Protein AF-A0A8I0FEF9-F1 (afdb_monomer_lite)

Structure (mmCIF, N/CA/C/O backbone):
data_AF-A0A8I0FEF9-F1
#
_entry.id   AF-A0A8I0FEF9-F1
#
loop_
_atom_site.group_PDB
_atom_site.id
_atom_site.type_symbol
_atom_site.label_atom_id
_atom_site.label_alt_id
_atom_site.label_comp_id
_atom_site.label_asym_id
_atom_site.label_entity_id
_atom_site.label_seq_id
_atom_site.pdbx_PDB_ins_code
_atom_site.Cartn_x
_atom_site.Cartn_y
_atom_site.Cartn_z
_atom_site.occupancy
_atom_site.B_iso_or_equiv
_atom_site.auth_seq_id
_atom_site.auth_comp_id
_atom_site.auth_asym_id
_atom_site.auth_atom_id
_atom_site.pdbx_PDB_model_num
ATOM 1 N N . MET A 1 1 ? 5.035 3.517 -20.867 1.00 36.66 1 MET A N 1
ATOM 2 C CA . MET A 1 1 ? 3.884 4.417 -20.651 1.00 36.66 1 MET A CA 1
ATOM 3 C C . MET A 1 1 ? 3.628 4.427 -19.156 1.00 36.66 1 MET A C 1
ATOM 5 O O . MET A 1 1 ? 3.466 3.338 -18.623 1.00 36.66 1 MET A O 1
ATOM 9 N N . PRO A 1 2 ? 3.681 5.579 -18.470 1.00 42.22 2 PRO A N 1
ATOM 10 C CA . PRO A 1 2 ? 3.232 5.657 -17.084 1.00 42.22 2 PRO A CA 1
ATOM 11 C C . PRO A 1 2 ? 1.705 5.519 -17.103 1.00 42.22 2 PRO A C 1
ATOM 13 O O . PRO A 1 2 ? 1.047 6.205 -17.884 1.00 42.22 2 PRO A O 1
ATOM 16 N N . GLY A 1 3 ? 1.152 4.576 -16.348 1.00 55.12 3 GLY A N 1
ATOM 17 C CA . GLY A 1 3 ? -0.295 4.333 -16.343 1.00 55.12 3 GLY A CA 1
ATOM 18 C C . GLY A 1 3 ? -0.719 2.875 -16.197 1.00 55.12 3 GLY A C 1
ATOM 19 O O . GLY A 1 3 ? -1.911 2.605 -16.256 1.00 55.12 3 GLY A O 1
ATOM 20 N N . ASP A 1 4 ? 0.220 1.945 -16.011 1.00 69.25 4 ASP A N 1
ATOM 21 C CA . ASP A 1 4 ? -0.102 0.583 -15.590 1.00 69.25 4 ASP A CA 1
ATOM 22 C C . ASP A 1 4 ? 0.398 0.367 -14.159 1.00 69.25 4 ASP A C 1
ATOM 24 O O . ASP A 1 4 ? 1.572 0.593 -13.854 1.00 69.25 4 ASP A O 1
ATOM 28 N N . LEU A 1 5 ? -0.517 -0.063 -13.292 1.00 72.00 5 LEU A N 1
ATOM 29 C CA . LEU A 1 5 ? -0.261 -0.416 -11.903 1.00 72.00 5 LEU A CA 1
ATOM 30 C C . LEU A 1 5 ? 0.818 -1.502 -11.817 1.00 72.00 5 LEU A C 1
ATOM 32 O O . LEU A 1 5 ? 1.655 -1.450 -10.924 1.00 72.00 5 LEU A O 1
ATOM 36 N N . PHE A 1 6 ? 0.879 -2.426 -12.782 1.00 72.19 6 PHE A N 1
ATOM 37 C CA . PHE A 1 6 ? 1.942 -3.432 -12.829 1.00 72.19 6 PHE A CA 1
ATOM 38 C C . PHE A 1 6 ? 3.303 -2.846 -13.185 1.00 72.19 6 PHE A C 1
ATOM 40 O O . PHE A 1 6 ? 4.292 -3.200 -12.552 1.00 72.19 6 PHE A O 1
ATOM 47 N N . ALA A 1 7 ? 3.366 -1.916 -14.141 1.00 74.94 7 ALA A N 1
ATOM 48 C CA . ALA A 1 7 ? 4.625 -1.282 -14.533 1.00 74.94 7 ALA A CA 1
ATOM 49 C C . ALA A 1 7 ? 5.257 -0.480 -13.381 1.00 74.94 7 ALA A C 1
ATOM 51 O O . ALA A 1 7 ? 6.482 -0.374 -13.295 1.00 74.94 7 ALA A O 1
ATOM 52 N N . PHE A 1 8 ? 4.429 0.058 -12.480 1.00 77.69 8 PHE A N 1
ATOM 53 C CA . PHE A 1 8 ? 4.904 0.702 -11.259 1.00 77.69 8 PHE A CA 1
ATOM 54 C C . PHE A 1 8 ? 5.700 -0.269 -10.379 1.00 77.69 8 PHE A C 1
ATOM 56 O O . PHE A 1 8 ? 6.805 0.060 -9.961 1.00 77.69 8 PHE A O 1
ATOM 63 N N . PHE A 1 9 ? 5.188 -1.482 -10.154 1.00 75.56 9 PHE A N 1
ATOM 64 C CA . PHE A 1 9 ? 5.875 -2.481 -9.331 1.00 75.56 9 PHE A CA 1
ATOM 65 C C . PHE A 1 9 ? 6.981 -3.245 -10.077 1.00 75.56 9 PHE A C 1
ATOM 67 O O . PHE A 1 9 ? 7.948 -3.661 -9.447 1.00 75.56 9 PHE A O 1
ATOM 74 N N . ASP A 1 10 ? 6.893 -3.391 -11.403 1.00 72.31 10 ASP A N 1
ATOM 75 C CA . ASP A 1 10 ? 7.920 -4.043 -12.240 1.00 72.31 10 ASP A CA 1
ATOM 76 C C . ASP A 1 10 ? 9.235 -3.244 -12.281 1.00 72.31 10 ASP A C 1
ATOM 78 O O . ASP A 1 10 ? 10.321 -3.790 -12.462 1.00 72.31 10 ASP A O 1
ATOM 82 N N . THR A 1 11 ? 9.154 -1.932 -12.053 1.00 69.69 11 THR A N 1
ATOM 83 C CA . THR A 1 11 ? 10.315 -1.030 -12.008 1.00 69.69 11 THR A CA 1
ATOM 84 C C . THR A 1 11 ? 10.837 -0.788 -10.589 1.00 69.69 11 THR A C 1
ATOM 86 O O . THR A 1 11 ? 11.475 0.236 -10.338 1.00 69.69 11 THR A O 1
ATOM 89 N N . ALA A 1 12 ? 10.586 -1.728 -9.665 1.00 68.75 12 ALA A N 1
ATOM 90 C CA . ALA A 1 12 ? 10.972 -1.617 -8.261 1.00 68.75 12 ALA A CA 1
ATOM 91 C C . ALA A 1 12 ? 12.428 -1.134 -8.084 1.00 68.75 12 ALA A C 1
ATOM 93 O O . ALA A 1 12 ? 13.352 -1.734 -8.646 1.00 68.75 12 ALA A O 1
ATOM 94 N N . PRO A 1 13 ? 12.667 -0.065 -7.297 1.00 75.44 13 PRO A N 1
ATOM 95 C CA . PRO A 1 13 ? 14.019 0.367 -6.967 1.00 75.44 13 PRO A CA 1
ATOM 96 C C . PRO A 1 13 ? 14.781 -0.752 -6.255 1.00 75.44 13 PRO A C 1
ATOM 98 O O . PRO A 1 13 ? 14.186 -1.563 -5.551 1.00 75.44 13 PRO A O 1
ATOM 101 N N . ALA A 1 14 ? 16.114 -0.744 -6.330 1.00 75.00 14 ALA A N 1
ATOM 102 C CA . ALA A 1 14 ? 16.942 -1.710 -5.596 1.00 75.00 14 ALA A CA 1
ATOM 103 C C . ALA A 1 14 ? 16.707 -1.679 -4.068 1.00 75.00 14 ALA A C 1
ATOM 105 O O . ALA A 1 14 ? 16.932 -2.679 -3.396 1.00 75.00 14 ALA A O 1
ATOM 106 N N . GLY A 1 15 ? 16.249 -0.541 -3.530 1.00 77.44 15 GLY A N 1
ATOM 107 C CA . GLY A 1 15 ? 15.848 -0.386 -2.127 1.00 77.44 15 GLY A CA 1
ATOM 108 C C . GLY A 1 15 ? 14.393 -0.769 -1.824 1.00 77.44 15 GLY A C 1
ATOM 109 O O . GLY A 1 15 ? 13.994 -0.724 -0.665 1.00 77.44 15 GLY A O 1
ATOM 110 N N . GLY A 1 16 ? 13.598 -1.135 -2.833 1.00 84.94 16 GLY A N 1
ATOM 111 C CA . GLY A 1 16 ? 12.165 -1.393 -2.705 1.00 84.94 16 GLY A CA 1
ATOM 112 C C . GLY A 1 16 ? 11.312 -0.133 -2.680 1.00 84.94 16 GLY A C 1
ATOM 113 O O . GLY A 1 16 ? 11.691 0.918 -3.208 1.00 84.94 16 GLY A O 1
ATOM 114 N N . PHE A 1 17 ? 10.147 -0.247 -2.047 1.00 86.69 17 PHE A N 1
ATOM 115 C CA . PHE A 1 17 ? 9.237 0.873 -1.835 1.00 86.69 17 PHE A CA 1
ATOM 116 C C . PHE A 1 17 ? 8.985 1.111 -0.351 1.00 86.69 17 PHE A C 1
ATOM 118 O O . PHE A 1 17 ? 8.858 0.168 0.424 1.00 86.69 17 PHE A O 1
ATOM 125 N N . GLU A 1 18 ? 8.834 2.373 0.021 1.00 89.25 18 GLU A N 1
ATOM 126 C CA . GLU A 1 18 ? 8.222 2.779 1.279 1.00 89.25 18 GLU A CA 1
ATOM 127 C C . GLU A 1 18 ? 6.710 2.858 1.069 1.00 89.25 18 GLU A C 1
ATOM 129 O O . GLU A 1 18 ? 6.233 3.405 0.071 1.00 89.25 18 GLU A O 1
ATOM 134 N N . ILE A 1 19 ? 5.950 2.306 2.006 1.00 88.25 19 ILE A N 1
ATOM 135 C CA . ILE A 1 19 ? 4.491 2.312 1.976 1.00 88.25 19 ILE A CA 1
ATOM 136 C C . ILE A 1 19 ? 3.968 2.973 3.246 1.00 88.25 19 ILE A C 1
ATOM 138 O O . ILE A 1 19 ? 4.219 2.521 4.361 1.00 88.25 19 ILE A O 1
ATOM 142 N N . GLU A 1 20 ? 3.204 4.041 3.064 1.00 90.50 20 GLU A N 1
ATOM 143 C CA . GLU A 1 20 ? 2.451 4.723 4.108 1.00 90.50 20 GLU A CA 1
ATOM 144 C C . GLU A 1 20 ? 0.967 4.425 3.896 1.00 90.50 20 GLU A C 1
ATOM 146 O O . GLU A 1 20 ? 0.461 4.476 2.779 1.00 90.50 20 GLU A O 1
ATOM 151 N N . SER A 1 21 ? 0.243 4.116 4.963 1.00 87.12 21 SER A N 1
ATOM 152 C CA . SER A 1 21 ? -1.179 3.792 4.923 1.00 87.12 21 SER A CA 1
ATOM 153 C C . SER A 1 21 ? -1.931 4.497 6.043 1.00 87.12 21 SER A C 1
ATOM 155 O O . SER A 1 21 ? -1.416 4.706 7.143 1.00 87.12 21 SER A O 1
ATOM 157 N N . SER A 1 22 ? -3.190 4.832 5.781 1.00 88.25 22 SER A N 1
ATOM 158 C CA . SER A 1 22 ? -4.145 5.214 6.811 1.00 88.25 22 SER A CA 1
ATOM 159 C C . SER A 1 22 ? -5.469 4.489 6.620 1.00 88.25 22 SER A C 1
ATOM 161 O O . SER A 1 22 ? -5.987 4.421 5.508 1.00 88.25 22 SER A O 1
ATOM 163 N N . LEU A 1 23 ? -6.019 3.973 7.717 1.00 86.12 23 LEU A N 1
ATOM 164 C CA . LEU A 1 23 ? -7.355 3.393 7.792 1.00 86.12 23 LEU A CA 1
ATOM 165 C C . LEU A 1 23 ? -8.184 4.212 8.775 1.00 86.12 23 LEU A C 1
ATOM 167 O O . LEU A 1 23 ? -7.871 4.245 9.964 1.00 86.12 23 LEU A O 1
ATOM 171 N N . CYS A 1 24 ? -9.248 4.833 8.286 1.00 86.38 24 CYS A N 1
ATOM 172 C CA . CYS A 1 24 ? -10.218 5.552 9.096 1.00 86.38 24 CYS A CA 1
ATOM 173 C C . CYS A 1 24 ? -11.518 4.751 9.178 1.00 86.38 24 CYS A C 1
ATOM 175 O O . CYS A 1 24 ? -12.153 4.539 8.151 1.00 86.38 24 CYS A O 1
ATOM 177 N N . ILE A 1 25 ? -11.918 4.343 10.383 1.00 84.75 25 ILE A N 1
ATOM 178 C CA . ILE A 1 25 ? -13.209 3.691 10.670 1.00 84.75 25 ILE A CA 1
ATOM 179 C C . ILE A 1 25 ? -13.947 4.581 11.669 1.00 84.75 25 ILE A C 1
ATOM 181 O O . ILE A 1 25 ? -13.361 4.967 12.680 1.00 84.75 25 ILE A O 1
ATOM 185 N N . ASP A 1 26 ? -15.197 4.951 11.381 1.00 84.62 26 ASP A N 1
ATOM 186 C CA . ASP A 1 26 ? -16.028 5.799 12.258 1.00 84.62 26 ASP A CA 1
ATOM 187 C C . ASP A 1 26 ? -15.321 7.087 12.745 1.00 84.62 26 ASP A C 1
ATOM 189 O O . ASP A 1 26 ? -15.471 7.533 13.883 1.00 84.62 26 ASP A O 1
ATOM 193 N N . GLY A 1 27 ? -14.493 7.686 11.880 1.00 79.06 27 GLY A N 1
ATOM 194 C CA . GLY A 1 27 ? -13.716 8.896 12.180 1.00 79.06 27 GLY A CA 1
ATOM 195 C C . GLY A 1 27 ? -12.436 8.673 12.999 1.00 79.06 27 GLY A C 1
ATOM 196 O O . GLY A 1 27 ? -11.689 9.626 13.222 1.00 79.06 27 GLY A O 1
ATOM 197 N N . GLN A 1 28 ? -12.136 7.440 13.416 1.00 85.50 28 GLN A N 1
ATOM 198 C CA . GLN A 1 28 ? -10.863 7.081 14.041 1.00 85.50 28 GLN A CA 1
ATOM 199 C C . GLN A 1 28 ? -9.872 6.602 12.984 1.00 85.50 28 GLN A C 1
ATOM 201 O O . GLN A 1 28 ? -10.050 5.541 12.389 1.00 85.50 28 GLN A O 1
ATOM 206 N N . CYS A 1 29 ? -8.819 7.388 12.763 1.00 86.69 29 CYS A N 1
ATOM 207 C CA . CYS A 1 29 ? -7.794 7.100 11.768 1.00 86.69 29 CYS A CA 1
ATOM 208 C C . CYS A 1 29 ? -6.545 6.496 12.404 1.00 86.69 29 CYS A C 1
ATOM 210 O O . CYS A 1 29 ? -5.842 7.159 13.170 1.00 86.69 29 CYS A O 1
ATOM 212 N N . ASN A 1 30 ? -6.233 5.266 12.018 1.00 86.81 30 ASN A N 1
ATOM 213 C CA . ASN A 1 30 ? -4.961 4.627 12.310 1.00 86.81 30 ASN A CA 1
ATOM 214 C C . ASN A 1 30 ? -4.013 4.822 11.132 1.00 86.81 30 ASN A C 1
ATOM 216 O O . ASN A 1 30 ? -4.424 4.720 9.978 1.00 86.81 30 ASN A O 1
ATOM 220 N N . LYS A 1 31 ? -2.745 5.101 11.430 1.00 89.44 31 LYS A N 1
ATOM 221 C CA . LYS A 1 31 ? -1.676 5.188 10.433 1.00 89.44 31 LYS A CA 1
ATOM 222 C C . LYS A 1 31 ? -0.773 3.975 10.554 1.00 89.44 31 LYS A C 1
ATOM 224 O O . LYS A 1 31 ? -0.566 3.482 11.664 1.00 89.44 31 LYS A O 1
ATOM 229 N N . TYR A 1 32 ? -0.226 3.545 9.430 1.00 87.69 32 TYR A N 1
ATOM 230 C CA . TYR A 1 32 ? 0.729 2.456 9.348 1.00 87.69 32 TYR A CA 1
ATOM 231 C C . TYR A 1 32 ? 1.798 2.787 8.311 1.00 87.69 32 TYR A C 1
ATOM 233 O O . TYR A 1 32 ? 1.518 3.456 7.322 1.00 87.69 32 TYR A O 1
ATOM 241 N N . GLU A 1 33 ? 3.009 2.306 8.532 1.00 90.88 33 GLU A N 1
ATOM 242 C CA . GLU A 1 33 ? 4.149 2.498 7.643 1.00 90.88 33 GLU A CA 1
ATOM 243 C C . GLU A 1 33 ? 4.937 1.197 7.514 1.00 90.88 33 GLU A C 1
ATOM 245 O O . GLU A 1 33 ? 4.984 0.385 8.438 1.00 90.88 33 GLU A O 1
ATOM 250 N N . GLY A 1 34 ? 5.545 0.963 6.364 1.00 87.88 34 GLY A N 1
ATOM 251 C CA . GLY A 1 34 ? 6.325 -0.240 6.133 1.00 87.88 34 GLY A CA 1
ATOM 252 C C . GLY A 1 34 ? 7.145 -0.145 4.865 1.00 87.88 34 GLY A C 1
ATOM 253 O O . GLY A 1 34 ? 7.182 0.888 4.200 1.00 87.88 34 GLY A O 1
ATOM 254 N N . ASN A 1 35 ? 7.785 -1.259 4.531 1.00 87.88 35 ASN A N 1
ATOM 255 C CA . ASN A 1 35 ? 8.574 -1.384 3.318 1.00 87.88 35 ASN A CA 1
ATOM 256 C C . ASN A 1 35 ? 8.071 -2.569 2.499 1.00 87.88 35 ASN A C 1
ATOM 258 O O . ASN A 1 35 ? 7.773 -3.633 3.050 1.00 87.88 35 ASN A O 1
ATOM 262 N N . ILE A 1 36 ? 8.013 -2.370 1.189 1.00 83.50 36 ILE A N 1
ATOM 263 C CA . ILE A 1 36 ? 7.794 -3.411 0.197 1.00 83.50 36 ILE A CA 1
ATOM 264 C C . ILE A 1 36 ? 9.168 -3.900 -0.240 1.00 83.50 36 ILE A C 1
ATOM 266 O O . I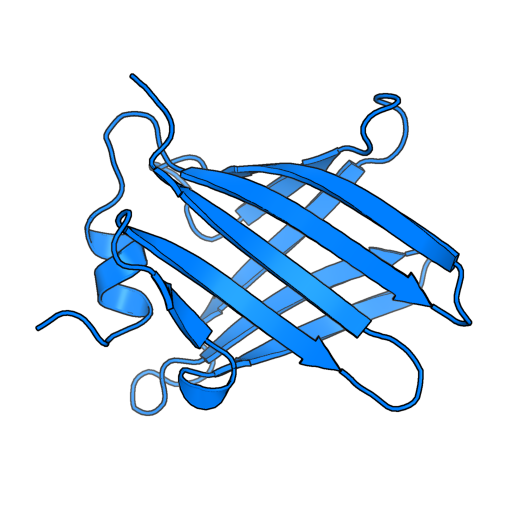LE A 1 36 ? 9.947 -3.145 -0.830 1.00 83.50 36 ILE A O 1
ATOM 270 N N . ASN A 1 37 ? 9.471 -5.157 0.077 1.00 79.62 37 ASN A N 1
ATOM 271 C CA . ASN A 1 37 ? 10.721 -5.780 -0.333 1.00 79.62 37 ASN A CA 1
ATOM 272 C C . ASN A 1 37 ? 10.701 -5.973 -1.860 1.00 79.62 37 ASN A C 1
ATOM 274 O O . ASN A 1 37 ? 9.737 -6.550 -2.362 1.00 79.62 37 ASN A O 1
ATOM 278 N N . PRO A 1 38 ? 11.734 -5.543 -2.607 1.00 75.50 38 PRO A N 1
ATOM 279 C CA . PRO A 1 38 ? 11.800 -5.801 -4.045 1.00 75.50 38 PRO A CA 1
ATOM 280 C C . PRO A 1 38 ? 11.782 -7.302 -4.387 1.00 75.50 38 PRO A C 1
ATOM 282 O O . PRO A 1 38 ? 11.295 -7.668 -5.453 1.00 75.50 38 PRO A O 1
ATOM 285 N N . ASP A 1 39 ? 12.240 -8.175 -3.481 1.00 79.44 39 ASP A N 1
ATOM 286 C CA . ASP A 1 39 ? 12.202 -9.635 -3.664 1.00 79.44 39 ASP A CA 1
ATOM 287 C C . ASP A 1 39 ? 10.802 -10.245 -3.430 1.00 79.44 39 ASP A C 1
ATOM 289 O O . ASP A 1 39 ? 10.540 -11.373 -3.850 1.00 79.44 39 ASP A O 1
ATOM 293 N N . ASP A 1 40 ? 9.904 -9.522 -2.750 1.00 79.38 40 ASP A N 1
ATOM 294 C CA . ASP A 1 40 ? 8.530 -9.945 -2.446 1.00 79.38 40 ASP A CA 1
ATOM 295 C C . ASP A 1 40 ? 7.584 -8.736 -2.468 1.00 79.38 40 ASP A C 1
ATOM 297 O O . ASP A 1 40 ? 7.049 -8.300 -1.448 1.00 79.38 40 ASP A O 1
ATOM 301 N N . ILE A 1 41 ? 7.377 -8.176 -3.664 1.00 74.69 41 ILE A N 1
ATOM 302 C CA . ILE A 1 41 ? 6.509 -7.005 -3.866 1.00 74.69 41 ILE A CA 1
ATOM 303 C C . ILE A 1 41 ? 5.026 -7.272 -3.561 1.00 74.69 41 ILE A C 1
ATOM 305 O O . ILE A 1 41 ? 4.219 -6.345 -3.511 1.00 74.69 41 ILE A O 1
ATOM 309 N N . TRP A 1 42 ? 4.659 -8.540 -3.371 1.00 75.38 42 TRP A N 1
ATOM 310 C CA . TRP A 1 42 ? 3.283 -8.985 -3.177 1.00 75.38 42 TRP A CA 1
ATOM 311 C C . TRP A 1 42 ? 2.888 -9.083 -1.707 1.00 75.38 42 TRP A C 1
ATOM 313 O O . TRP A 1 42 ? 1.699 -9.190 -1.411 1.00 75.38 42 TRP A O 1
ATOM 323 N N . THR A 1 43 ? 3.846 -9.043 -0.782 1.00 78.69 43 THR A N 1
ATOM 324 C CA . T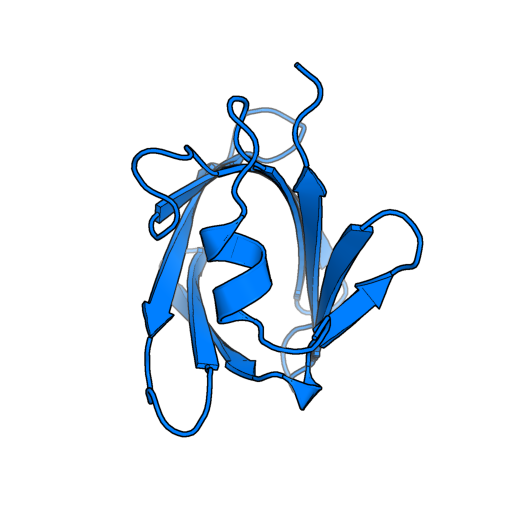HR A 1 43 ? 3.567 -9.114 0.653 1.00 78.69 43 THR A CA 1
ATOM 325 C C . THR A 1 43 ? 4.384 -8.076 1.399 1.00 78.69 43 THR A C 1
ATOM 327 O O . THR A 1 43 ? 5.580 -7.903 1.189 1.00 78.69 43 THR A O 1
ATOM 330 N N . SER A 1 44 ? 3.749 -7.347 2.306 1.00 80.50 44 SER A N 1
ATOM 331 C CA . SER A 1 44 ? 4.415 -6.332 3.118 1.00 80.50 44 SER A CA 1
ATOM 332 C C . SER A 1 44 ? 3.782 -6.251 4.495 1.00 80.50 44 SER A C 1
ATOM 334 O O . SER A 1 44 ? 2.613 -6.574 4.684 1.00 80.50 44 SER A O 1
ATOM 336 N N . TYR A 1 45 ? 4.559 -5.814 5.477 1.00 82.94 45 TYR A N 1
ATOM 337 C CA . TYR A 1 45 ? 4.086 -5.637 6.843 1.00 82.94 45 TYR A CA 1
ATOM 338 C C . TYR A 1 45 ? 4.127 -4.156 7.189 1.00 82.94 45 TYR A C 1
ATOM 340 O O . TYR A 1 45 ? 5.194 -3.546 7.205 1.00 82.94 45 TYR A O 1
ATOM 348 N N . LEU A 1 46 ? 2.960 -3.583 7.466 1.00 84.69 46 LEU A N 1
ATOM 349 C CA . LEU A 1 46 ? 2.826 -2.199 7.895 1.00 84.69 46 LEU A CA 1
ATOM 350 C C . LEU A 1 46 ? 2.753 -2.146 9.411 1.00 84.69 46 LEU A C 1
ATOM 352 O O . LEU A 1 46 ? 1.963 -2.861 10.016 1.00 84.69 46 LEU A O 1
ATOM 356 N N . THR A 1 47 ? 3.545 -1.294 10.035 1.00 85.25 47 THR A N 1
ATOM 357 C CA . THR A 1 47 ? 3.590 -1.118 11.482 1.00 85.25 47 THR A CA 1
ATOM 358 C C . THR A 1 47 ? 3.031 0.249 11.851 1.00 85.25 47 THR A C 1
ATOM 360 O O . THR A 1 47 ? 3.231 1.224 11.137 1.00 85.25 47 THR A O 1
ATOM 363 N N . SER A 1 48 ? 2.284 0.343 12.948 1.00 84.69 48 SER A N 1
ATOM 364 C CA . SER A 1 48 ? 1.835 1.634 13.467 1.00 84.69 48 SER A CA 1
ATOM 365 C C . SER A 1 48 ? 3.036 2.492 13.898 1.00 84.69 48 SER A C 1
ATOM 367 O O . SER A 1 48 ? 4.036 1.936 14.352 1.00 84.69 48 SER A O 1
ATOM 369 N N . PRO A 1 49 ? 2.941 3.835 13.864 1.00 80.75 49 PRO A N 1
ATOM 370 C CA . PRO A 1 49 ? 4.040 4.723 14.266 1.00 80.75 49 PRO A CA 1
ATOM 371 C C . PRO A 1 49 ? 4.562 4.505 15.696 1.00 80.75 49 PRO A C 1
ATOM 373 O O . PRO A 1 49 ? 5.677 4.894 16.026 1.00 80.75 49 PRO A O 1
ATOM 376 N N . ASP A 1 50 ? 3.758 3.902 16.577 1.00 80.81 50 ASP A N 1
ATOM 377 C CA . ASP A 1 50 ? 4.157 3.557 17.945 1.00 80.81 50 ASP A CA 1
ATOM 378 C C . ASP A 1 50 ? 4.835 2.175 18.065 1.00 80.81 50 ASP A C 1
ATOM 380 O O . ASP A 1 50 ? 5.137 1.735 19.176 1.00 80.81 50 ASP A O 1
ATOM 384 N N . GLY A 1 51 ? 5.041 1.482 16.940 1.00 79.25 51 GLY A N 1
ATOM 385 C CA . GLY A 1 51 ? 5.710 0.187 16.839 1.00 79.25 51 GLY A CA 1
ATOM 386 C C . GLY A 1 51 ? 4.886 -1.016 17.306 1.00 79.25 51 GLY A C 1
ATOM 387 O O . GLY A 1 51 ? 5.408 -2.128 17.329 1.00 79.25 51 GLY A O 1
ATOM 388 N N . LYS A 1 52 ? 3.627 -0.829 17.729 1.00 76.31 52 LYS A N 1
ATOM 389 C CA . LYS A 1 52 ? 2.878 -1.881 18.443 1.00 76.31 52 LYS A CA 1
ATOM 390 C C . LYS A 1 52 ? 2.002 -2.758 17.564 1.00 76.31 52 LYS A C 1
ATOM 392 O O . LYS A 1 52 ? 1.733 -3.899 17.932 1.00 76.31 52 LYS A O 1
ATOM 397 N N . THR A 1 53 ? 1.500 -2.226 16.456 1.00 73.44 53 THR A N 1
ATOM 398 C CA . THR A 1 53 ? 0.513 -2.920 15.626 1.00 73.44 53 THR A CA 1
ATOM 399 C C . THR A 1 53 ? 1.092 -3.178 14.258 1.00 73.44 53 THR A C 1
ATOM 401 O O . THR A 1 53 ? 1.319 -2.230 13.517 1.00 73.44 53 THR A O 1
ATOM 404 N N . THR A 1 54 ? 1.253 -4.447 13.899 1.00 73.81 54 THR A N 1
ATOM 405 C CA . THR A 1 54 ? 1.659 -4.843 12.551 1.00 73.81 54 THR A CA 1
ATOM 406 C C . THR A 1 54 ? 0.467 -5.403 11.782 1.00 73.81 54 THR A C 1
ATOM 408 O O . THR A 1 54 ? -0.290 -6.232 12.292 1.00 73.81 54 THR A O 1
ATOM 411 N N . LYS A 1 55 ? 0.293 -4.939 10.550 1.00 76.81 55 LYS A N 1
ATOM 412 C CA . LYS A 1 55 ? -0.725 -5.349 9.591 1.00 76.81 55 LYS A CA 1
ATOM 413 C C . LYS A 1 55 ? -0.021 -5.970 8.399 1.00 76.81 55 LYS A C 1
ATOM 415 O O . LYS A 1 55 ? 0.784 -5.314 7.749 1.00 76.81 55 LYS A O 1
ATOM 420 N N . GLU A 1 56 ? -0.306 -7.236 8.128 1.00 76.94 56 GLU A N 1
ATOM 421 C CA . GLU A 1 56 ? 0.087 -7.830 6.855 1.00 76.94 56 GLU A CA 1
ATOM 422 C C . GLU A 1 56 ? -0.785 -7.217 5.764 1.00 76.94 56 GLU A C 1
ATOM 424 O O . GLU A 1 56 ? -2.004 -7.147 5.919 1.00 76.94 56 GLU A O 1
ATOM 429 N N . VAL A 1 57 ? -0.136 -6.776 4.700 1.00 73.38 57 VAL A N 1
ATOM 430 C CA . VAL A 1 57 ? -0.721 -6.307 3.461 1.00 73.38 57 VAL A CA 1
ATOM 431 C C . VAL A 1 57 ? -0.255 -7.248 2.371 1.00 73.38 57 VAL A C 1
ATOM 433 O O . VAL A 1 57 ? 0.938 -7.495 2.214 1.00 73.38 57 VAL A O 1
ATOM 436 N N . LYS A 1 58 ? -1.210 -7.780 1.624 1.00 73.00 58 LYS A N 1
ATOM 437 C CA . LYS A 1 58 ? -0.939 -8.573 0.431 1.00 73.00 58 LYS A CA 1
ATOM 438 C C . LYS A 1 58 ? -1.374 -7.792 -0.783 1.00 73.00 58 LYS A C 1
ATOM 440 O O . LYS A 1 58 ? -2.253 -6.956 -0.663 1.00 73.00 58 LYS A O 1
ATOM 445 N N . ALA A 1 59 ? -0.761 -8.076 -1.910 1.00 69.69 59 ALA A N 1
ATOM 446 C CA . ALA A 1 59 ? -1.154 -7.625 -3.220 1.00 69.69 59 ALA A CA 1
ATOM 447 C C . ALA A 1 59 ? -1.293 -8.881 -4.080 1.00 69.69 59 ALA A C 1
ATOM 449 O O . ALA A 1 59 ? -0.382 -9.702 -4.160 1.00 69.69 59 ALA A O 1
ATOM 450 N N . SER A 1 60 ? -2.452 -9.065 -4.700 1.00 66.75 60 SER A N 1
ATOM 451 C CA . SER A 1 60 ? -2.684 -10.170 -5.630 1.00 66.75 60 SER A CA 1
ATOM 452 C C . SER A 1 60 ? -3.295 -9.643 -6.912 1.00 66.75 60 SER A C 1
ATOM 454 O O . SER A 1 60 ? -4.238 -8.854 -6.847 1.00 66.75 60 SER A O 1
ATOM 456 N N . VAL A 1 61 ? -2.810 -10.136 -8.050 1.00 65.69 61 VAL A N 1
ATOM 457 C CA . VAL A 1 61 ? -3.412 -9.878 -9.360 1.00 65.69 61 VAL A CA 1
ATOM 458 C C . VAL A 1 61 ? -4.763 -10.578 -9.442 1.00 65.69 61 VAL A C 1
ATOM 460 O O . VAL A 1 61 ? -4.821 -11.807 -9.463 1.00 65.69 61 VAL A O 1
ATOM 463 N N . VAL A 1 62 ? -5.845 -9.801 -9.473 1.00 65.25 62 VAL A N 1
ATOM 464 C CA . VAL A 1 62 ? -7.207 -10.347 -9.610 1.00 65.25 62 VAL A CA 1
ATOM 465 C C . VAL A 1 62 ? -7.533 -10.637 -11.078 1.00 65.25 62 VAL A C 1
ATOM 467 O O . VAL A 1 62 ? -8.130 -11.666 -11.389 1.00 65.25 62 VAL A O 1
ATOM 470 N N . ASP A 1 63 ? -7.097 -9.763 -11.987 1.00 62.44 63 ASP A N 1
ATOM 471 C CA . ASP A 1 63 ? -7.294 -9.899 -13.429 1.00 62.44 63 ASP A CA 1
ATOM 472 C C . ASP A 1 63 ? -6.106 -9.269 -14.182 1.00 62.44 63 ASP A C 1
ATOM 474 O O . ASP A 1 63 ? -5.714 -8.131 -13.933 1.00 62.44 63 ASP A O 1
ATOM 478 N N . PHE A 1 64 ? -5.510 -10.012 -15.115 1.00 60.03 64 PHE A N 1
ATOM 479 C CA . PHE A 1 64 ? -4.421 -9.506 -15.960 1.00 60.03 64 PHE A CA 1
ATOM 480 C C . PHE A 1 64 ? -4.912 -8.531 -17.039 1.00 60.03 64 PHE A C 1
ATOM 482 O O . PHE A 1 64 ? -4.135 -7.714 -17.526 1.00 60.03 64 PHE A O 1
ATOM 489 N N . PHE A 1 65 ? -6.189 -8.602 -17.419 1.00 64.31 65 PHE A N 1
ATOM 490 C CA . PHE A 1 65 ? -6.816 -7.677 -18.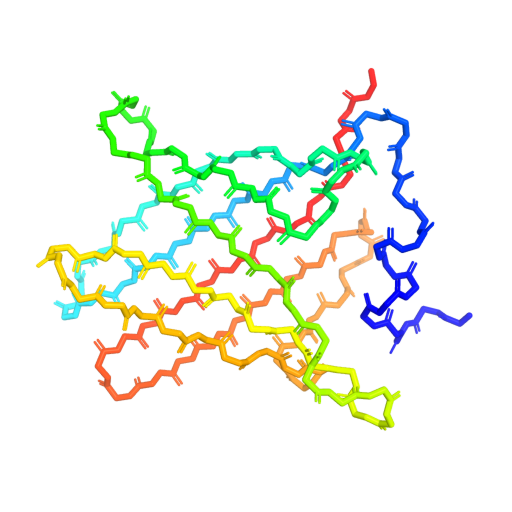364 1.00 64.31 65 PHE A CA 1
ATOM 491 C C . PHE A 1 65 ? -7.420 -6.451 -17.668 1.00 64.31 65 PHE A C 1
ATOM 493 O O . PHE A 1 65 ? -7.729 -5.460 -18.332 1.00 64.31 65 PHE A O 1
ATOM 500 N N . LYS A 1 66 ? -7.568 -6.506 -16.340 1.00 65.06 66 LYS A N 1
ATOM 501 C CA . LYS A 1 66 ? -7.963 -5.389 -15.479 1.00 65.06 66 LYS A CA 1
ATOM 502 C C . LYS A 1 66 ? -7.027 -5.340 -14.272 1.00 65.06 66 LYS A C 1
ATOM 504 O O . LYS A 1 66 ? -7.373 -5.938 -13.256 1.00 65.06 66 LYS A O 1
ATOM 509 N N . PRO A 1 67 ? -5.865 -4.664 -14.378 1.00 61.94 67 PRO A N 1
ATOM 510 C CA . PRO A 1 67 ? -4.887 -4.574 -13.299 1.00 61.94 67 PRO A CA 1
ATOM 511 C C . PRO A 1 67 ? -5.562 -4.127 -12.005 1.00 61.94 67 PRO A C 1
ATOM 513 O O . PRO A 1 67 ? -5.895 -2.955 -11.822 1.00 61.94 67 PRO A O 1
ATOM 516 N N . ALA A 1 68 ? -5.794 -5.101 -11.134 1.00 66.12 68 ALA A N 1
ATOM 517 C CA . ALA A 1 68 ? -6.408 -4.913 -9.842 1.00 66.12 68 ALA A CA 1
ATOM 518 C C . ALA A 1 68 ? -5.557 -5.623 -8.798 1.00 66.12 68 ALA A C 1
ATOM 520 O O . ALA A 1 68 ? -5.177 -6.787 -8.970 1.00 66.12 68 ALA A O 1
ATOM 521 N N . ILE A 1 69 ? -5.250 -4.889 -7.736 1.00 69.81 69 ILE A N 1
ATOM 522 C CA . ILE A 1 69 ? -4.482 -5.346 -6.590 1.00 69.81 69 ILE A CA 1
ATOM 523 C C . ILE A 1 69 ? -5.412 -5.370 -5.386 1.00 69.81 69 ILE A C 1
ATOM 525 O O . ILE A 1 69 ? -5.994 -4.355 -5.019 1.00 69.81 69 ILE A O 1
ATOM 529 N N . CYS A 1 70 ? -5.533 -6.522 -4.739 1.00 70.56 70 CYS A N 1
ATOM 530 C CA . CYS A 1 70 ? -6.251 -6.619 -3.473 1.00 70.56 70 CYS A CA 1
ATOM 531 C C . CYS A 1 70 ? -5.311 -6.411 -2.294 1.00 70.56 70 CYS A C 1
ATOM 533 O O . CYS A 1 70 ? -4.474 -7.274 -2.063 1.00 70.56 70 CYS A O 1
ATOM 535 N N . PHE A 1 71 ? -5.521 -5.341 -1.526 1.00 72.31 71 PHE A N 1
ATOM 536 C CA . PHE A 1 71 ? -4.902 -5.091 -0.227 1.00 72.31 71 PHE A CA 1
ATOM 537 C C . PHE A 1 71 ? -5.745 -5.729 0.878 1.00 72.31 71 PHE A C 1
ATOM 539 O O . PHE A 1 71 ? -6.835 -5.255 1.190 1.00 72.31 71 PHE A O 1
ATOM 546 N N . SER A 1 72 ? -5.265 -6.816 1.478 1.00 70.94 72 SER A N 1
ATOM 547 C CA . SER A 1 72 ? -5.914 -7.422 2.650 1.00 70.94 72 SER A CA 1
ATOM 548 C C . SER A 1 72 ? -5.235 -6.977 3.940 1.00 70.94 72 SER A C 1
ATOM 550 O O . SER A 1 72 ? -4.014 -7.012 3.993 1.00 70.94 72 SER A O 1
ATOM 552 N N . MET A 1 73 ? -5.995 -6.654 4.984 1.00 72.62 73 MET A N 1
ATOM 553 C CA . MET A 1 73 ? -5.505 -6.293 6.313 1.00 72.62 73 MET A CA 1
ATOM 554 C C . MET A 1 73 ? -6.375 -6.931 7.397 1.00 72.62 73 MET A C 1
ATOM 556 O 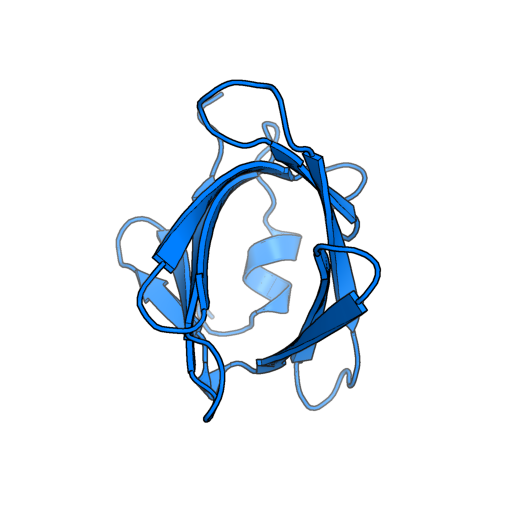O . MET A 1 73 ? -7.598 -6.847 7.351 1.00 72.62 73 MET A O 1
ATOM 560 N N . LYS A 1 74 ? -5.749 -7.492 8.436 1.00 70.12 74 LYS A N 1
ATOM 561 C CA . LYS A 1 74 ? -6.465 -7.960 9.632 1.00 70.12 74 LYS A CA 1
ATOM 562 C C . LYS A 1 74 ? -6.585 -6.861 10.673 1.00 70.12 74 LYS A C 1
ATOM 564 O O . LYS A 1 74 ? -5.586 -6.483 11.287 1.00 70.12 74 LYS A O 1
ATOM 569 N N . ASP A 1 75 ? -7.799 -6.396 10.948 1.00 70.88 75 ASP A N 1
ATOM 570 C CA . ASP A 1 75 ? -8.081 -5.475 12.049 1.00 70.88 75 ASP A CA 1
ATOM 571 C C . ASP A 1 75 ? -9.108 -6.041 13.028 1.00 70.88 75 ASP A C 1
ATOM 573 O O . ASP A 1 75 ? -10.177 -6.489 12.634 1.00 70.88 75 ASP A O 1
ATOM 577 N N . GLN A 1 76 ? -8.743 -6.092 14.314 1.00 70.06 76 GLN A N 1
ATOM 578 C CA . GLN A 1 76 ? -9.583 -6.632 15.395 1.00 70.06 76 GLN A CA 1
ATOM 579 C C . GLN A 1 76 ? -10.219 -8.010 15.090 1.00 70.06 76 GLN A C 1
ATOM 581 O O . GLN A 1 76 ? -11.338 -8.304 15.503 1.00 70.06 76 GLN A O 1
ATOM 586 N N . GLY A 1 77 ? -9.504 -8.871 14.357 1.00 68.50 77 GLY A N 1
ATOM 587 C CA . GLY A 1 77 ? -9.982 -10.202 13.961 1.00 68.50 77 GLY A CA 1
ATOM 588 C C . GLY A 1 77 ? -10.887 -10.230 12.723 1.00 68.50 77 GLY A C 1
ATOM 589 O O . GLY A 1 77 ? -11.344 -11.307 12.349 1.00 68.50 77 GLY A O 1
ATOM 590 N N . LYS A 1 78 ? -11.122 -9.087 12.071 1.00 71.00 78 LYS A N 1
ATOM 591 C CA . LYS A 1 78 ? -11.799 -8.985 10.774 1.00 71.00 78 LYS A CA 1
ATOM 592 C C . LYS A 1 78 ? -10.777 -8.832 9.652 1.00 71.00 78 LYS A C 1
ATOM 594 O O . LYS A 1 78 ? -9.852 -8.029 9.760 1.00 71.00 78 LYS A O 1
ATOM 599 N N . ASP A 1 79 ? -10.975 -9.579 8.573 1.00 74.75 79 ASP A N 1
ATOM 600 C CA . ASP A 1 79 ? -10.254 -9.377 7.320 1.00 74.75 79 ASP A CA 1
ATOM 601 C C . ASP A 1 79 ? -10.915 -8.231 6.545 1.00 74.75 79 ASP A C 1
ATOM 603 O O . ASP A 1 79 ? -12.054 -8.334 6.090 1.00 74.75 79 ASP A O 1
ATOM 607 N N . ILE A 1 80 ? -10.197 -7.124 6.409 1.00 75.69 80 ILE A N 1
ATOM 608 C CA . ILE A 1 80 ? -10.552 -6.005 5.541 1.00 75.69 80 ILE A CA 1
ATOM 609 C C . ILE A 1 80 ? -9.837 -6.256 4.221 1.00 75.69 80 ILE A C 1
ATOM 611 O O . ILE A 1 80 ? -8.612 -6.279 4.186 1.00 75.69 80 ILE A O 1
ATOM 615 N N . SER A 1 81 ? -10.587 -6.482 3.147 1.00 75.94 81 SER A N 1
ATOM 616 C CA . SER A 1 81 ? -10.027 -6.636 1.802 1.00 75.94 81 SER A CA 1
ATOM 617 C C . SER A 1 81 ? -10.424 -5.445 0.950 1.00 75.94 81 SER A C 1
ATOM 619 O O . SER A 1 81 ? -11.594 -5.066 0.906 1.00 75.94 81 SER A O 1
ATOM 621 N N . LEU A 1 82 ? -9.437 -4.868 0.284 1.00 75.06 82 LEU A N 1
ATOM 622 C CA . LEU A 1 82 ? -9.569 -3.665 -0.507 1.00 75.06 82 LEU A CA 1
ATOM 623 C C . LEU A 1 82 ? -9.071 -3.948 -1.916 1.00 75.06 82 LEU A C 1
ATOM 625 O O . LEU A 1 82 ? -7.871 -3.987 -2.168 1.00 75.06 82 LEU A O 1
ATOM 629 N N . GLU A 1 83 ? -10.004 -4.150 -2.833 1.00 78.12 83 GLU A N 1
ATOM 630 C CA . GLU A 1 83 ? -9.687 -4.261 -4.250 1.00 78.12 83 GLU A CA 1
ATOM 631 C C . GLU A 1 83 ? -9.399 -2.866 -4.813 1.00 78.12 83 GLU A C 1
ATOM 633 O O . GLU A 1 83 ? -10.242 -1.971 -4.739 1.00 78.12 83 GLU A O 1
ATOM 638 N N . VAL A 1 84 ? -8.195 -2.671 -5.337 1.00 77.81 84 VAL A N 1
ATOM 639 C CA . VAL A 1 84 ? -7.706 -1.417 -5.913 1.00 77.81 84 VAL A CA 1
ATOM 640 C C . VAL A 1 84 ? -7.521 -1.630 -7.396 1.00 77.81 84 VAL A C 1
ATOM 642 O O . VAL A 1 84 ? -6.752 -2.492 -7.809 1.00 77.81 84 VAL A O 1
ATOM 645 N N . SER A 1 85 ? -8.217 -0.830 -8.184 1.00 77.50 85 SER A N 1
ATOM 646 C CA . SER A 1 85 ? -8.069 -0.764 -9.631 1.00 77.50 85 SER A CA 1
ATOM 647 C C . SER A 1 85 ? -7.296 0.495 -10.027 1.00 77.50 85 SER A C 1
ATOM 649 O O . SER A 1 85 ? -7.067 1.382 -9.205 1.00 77.50 85 SER A O 1
ATOM 651 N N . LEU A 1 86 ? -6.932 0.614 -11.305 1.00 77.00 86 LEU A N 1
ATOM 652 C CA . LEU A 1 86 ? -6.328 1.840 -11.843 1.00 77.00 86 LEU A CA 1
ATOM 653 C C . LEU A 1 86 ? -7.163 3.106 -11.591 1.00 77.00 86 LEU A C 1
ATOM 655 O O . LEU A 1 86 ? -6.595 4.186 -11.494 1.00 77.00 86 LEU A O 1
ATOM 659 N N . GLU A 1 87 ? -8.487 2.993 -11.475 1.00 82.38 87 GLU A N 1
ATOM 660 C CA . GLU A 1 87 ? -9.371 4.139 -11.215 1.00 82.38 87 GLU A CA 1
ATOM 661 C C . GLU A 1 87 ? -9.233 4.674 -9.783 1.00 82.38 87 GLU A C 1
ATOM 663 O O . GLU A 1 87 ? -9.520 5.840 -9.525 1.00 82.38 87 GLU A O 1
ATOM 668 N N . ASP A 1 88 ? -8.769 3.829 -8.860 1.00 84.00 88 ASP A N 1
ATOM 669 C CA . ASP A 1 88 ? -8.493 4.191 -7.470 1.00 84.00 88 ASP A CA 1
ATOM 670 C C . ASP A 1 88 ? -7.068 4.762 -7.290 1.00 84.00 88 ASP A C 1
ATOM 672 O O . ASP A 1 88 ? -6.684 5.114 -6.171 1.00 84.00 88 ASP A O 1
ATOM 676 N N . CYS A 1 89 ? -6.273 4.810 -8.369 1.00 84.25 89 CYS A N 1
ATOM 677 C CA . CYS A 1 89 ? -4.854 5.154 -8.364 1.00 84.25 89 CYS A CA 1
ATOM 678 C C . CYS A 1 89 ? -4.586 6.539 -8.969 1.00 84.25 89 CYS A C 1
ATOM 680 O O . CYS A 1 89 ? -5.058 6.873 -10.055 1.00 84.25 89 CYS A O 1
ATOM 682 N N . GLU A 1 90 ? -3.714 7.301 -8.322 1.00 89.50 90 GLU A N 1
ATOM 683 C CA . GLU A 1 90 ? -3.138 8.539 -8.832 1.00 89.50 90 GLU A CA 1
ATOM 684 C C . GLU A 1 90 ? -1.608 8.412 -8.852 1.00 89.50 90 GLU A C 1
ATOM 686 O O . GLU A 1 90 ? -0.969 8.180 -7.825 1.00 89.50 90 GLU A O 1
ATOM 691 N N . PHE A 1 91 ? -1.013 8.550 -10.039 1.00 86.12 91 PHE A N 1
ATOM 692 C CA . PHE A 1 91 ? 0.439 8.598 -10.207 1.00 86.12 91 PHE A CA 1
ATOM 693 C C . PHE A 1 91 ? 0.901 10.050 -10.097 1.00 86.12 91 PHE A C 1
ATOM 695 O O . PHE A 1 91 ? 0.655 10.852 -11.000 1.00 86.12 91 PHE A O 1
ATOM 702 N N . ALA A 1 92 ? 1.561 10.383 -8.993 1.00 87.00 92 ALA A N 1
ATOM 703 C CA . ALA A 1 92 ? 2.069 11.722 -8.749 1.00 87.00 92 ALA A CA 1
ATOM 704 C C . ALA A 1 92 ? 3.345 12.005 -9.566 1.00 87.00 92 ALA A C 1
ATOM 706 O O . ALA A 1 92 ? 4.093 11.099 -9.943 1.00 87.00 92 ALA A O 1
ATOM 707 N N . GLU A 1 93 ? 3.622 13.288 -9.825 1.00 84.75 93 GLU A N 1
ATOM 708 C CA . GLU A 1 93 ? 4.797 13.727 -10.600 1.00 84.75 93 GLU A CA 1
ATOM 709 C C . GLU A 1 93 ? 6.135 13.363 -9.939 1.00 84.75 93 GLU A C 1
ATOM 711 O O . GLU A 1 93 ? 7.151 13.235 -10.622 1.00 84.75 93 GLU A O 1
ATOM 716 N N . ASP A 1 94 ? 6.142 13.171 -8.618 1.00 84.00 94 ASP A N 1
ATOM 717 C CA . ASP A 1 94 ? 7.311 12.729 -7.852 1.00 84.00 94 ASP A CA 1
ATOM 718 C C . ASP A 1 94 ? 7.594 11.219 -7.989 1.00 84.00 94 ASP A C 1
ATOM 720 O O . ASP A 1 94 ? 8.537 10.708 -7.383 1.00 84.00 94 ASP A O 1
ATOM 724 N N . GLY A 1 95 ? 6.797 10.509 -8.795 1.00 83.19 95 GLY A N 1
ATOM 725 C CA . GLY A 1 95 ? 6.916 9.073 -9.020 1.00 83.19 95 GLY A CA 1
ATOM 726 C C . GLY A 1 95 ? 6.289 8.224 -7.919 1.00 83.19 95 GLY A C 1
ATOM 727 O O . GLY A 1 95 ? 6.528 7.019 -7.895 1.00 83.19 95 GLY A O 1
ATOM 728 N N . SER A 1 96 ? 5.510 8.815 -7.008 1.00 88.56 96 SER A N 1
ATOM 729 C CA . SER A 1 96 ? 4.746 8.067 -6.010 1.00 88.56 96 SER A CA 1
ATOM 730 C C . SER A 1 96 ? 3.367 7.645 -6.525 1.00 88.56 96 SER A C 1
ATOM 732 O O . SER A 1 96 ? 2.755 8.306 -7.367 1.00 88.56 96 SER A O 1
ATOM 734 N N . LEU A 1 97 ? 2.878 6.519 -6.010 1.00 87.88 97 LEU A N 1
ATOM 735 C CA . LEU A 1 97 ? 1.537 6.005 -6.268 1.00 87.88 97 LEU A CA 1
ATOM 736 C C . LEU A 1 97 ? 0.651 6.293 -5.058 1.00 87.88 97 LEU A C 1
ATOM 738 O O . LEU A 1 97 ? 0.938 5.844 -3.948 1.00 87.88 97 LEU A O 1
ATOM 742 N N . HIS A 1 98 ? -0.433 7.024 -5.285 1.00 90.31 98 HIS A N 1
ATOM 743 C CA . HIS A 1 98 ? -1.430 7.365 -4.278 1.00 90.31 98 HIS A CA 1
ATOM 744 C C . HIS A 1 98 ? -2.687 6.559 -4.564 1.00 90.31 98 HIS A C 1
ATOM 746 O O . HIS A 1 98 ? -3.180 6.540 -5.687 1.00 90.31 98 HIS A O 1
ATOM 752 N N . ILE A 1 99 ? -3.203 5.879 -3.551 1.00 87.50 99 ILE A N 1
ATOM 753 C CA . ILE A 1 99 ? -4.421 5.083 -3.642 1.00 87.50 99 ILE A CA 1
ATOM 754 C C . ILE A 1 99 ? -5.372 5.613 -2.588 1.00 87.50 99 ILE A C 1
ATOM 756 O O . ILE A 1 99 ? -5.055 5.574 -1.400 1.00 87.50 99 ILE A O 1
ATOM 760 N N . ASN A 1 100 ? -6.543 6.078 -3.008 1.00 87.44 100 ASN A N 1
ATOM 761 C CA . ASN A 1 100 ? -7.559 6.598 -2.100 1.00 87.44 100 ASN A CA 1
ATOM 762 C C . ASN A 1 100 ? -8.875 5.883 -2.375 1.00 87.44 100 ASN A C 1
ATOM 764 O O . ASN A 1 100 ? -9.483 6.070 -3.427 1.00 87.44 100 ASN A O 1
ATOM 768 N N . LYS A 1 101 ? -9.337 5.077 -1.419 1.00 85.50 101 LYS A N 1
ATOM 769 C CA . LYS A 1 101 ? -10.591 4.337 -1.556 1.00 85.50 101 LYS A CA 1
ATOM 770 C C . LYS A 1 101 ? -11.450 4.521 -0.318 1.00 85.50 101 LYS A C 1
ATOM 772 O O . LYS A 1 101 ? -10.989 4.387 0.813 1.00 85.50 101 LYS A O 1
ATOM 777 N N . SER A 1 102 ? -12.722 4.829 -0.534 1.00 82.88 102 SER A N 1
ATOM 778 C CA . SER A 1 102 ? -13.708 4.965 0.537 1.00 82.88 102 SER A CA 1
ATOM 779 C C . SER A 1 102 ? -14.863 3.997 0.322 1.00 82.88 102 SER A C 1
ATOM 781 O O . SER A 1 102 ? -15.314 3.787 -0.802 1.00 82.88 102 SER A O 1
ATOM 783 N N . SER A 1 103 ? -15.337 3.423 1.417 1.00 79.75 103 SER A N 1
ATOM 784 C CA . SER A 1 103 ? -16.566 2.645 1.521 1.00 79.75 103 SER A CA 1
ATOM 785 C C . SER A 1 103 ? -17.520 3.346 2.496 1.00 79.75 103 SER A C 1
ATOM 787 O O . SER A 1 103 ? -17.187 4.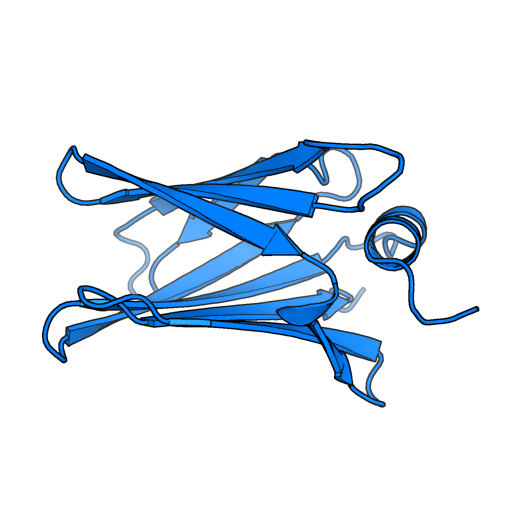388 3.059 1.00 79.75 103 SER A O 1
ATOM 789 N N . GLN A 1 104 ? -18.709 2.781 2.713 1.00 79.25 104 GLN A N 1
ATOM 790 C CA . GLN A 1 104 ? -19.653 3.293 3.714 1.00 79.25 104 GLN A CA 1
ATOM 791 C C . GLN A 1 104 ? -19.072 3.263 5.135 1.00 79.25 104 GLN A C 1
ATOM 793 O O . GLN A 1 104 ? -19.358 4.164 5.917 1.00 79.25 104 GLN A O 1
ATOM 798 N N . ASP A 1 105 ? -18.231 2.270 5.435 1.00 81.88 105 ASP A N 1
ATOM 799 C CA . ASP A 1 105 ? -17.764 2.005 6.800 1.00 81.88 105 ASP A CA 1
ATOM 800 C C . ASP A 1 105 ? -16.323 2.470 7.062 1.00 81.88 105 ASP A C 1
ATOM 802 O O . ASP A 1 105 ? -15.884 2.532 8.212 1.00 81.88 105 ASP A O 1
ATOM 806 N N . TYR A 1 106 ? -15.549 2.760 6.011 1.00 83.12 106 TYR A N 1
ATOM 807 C CA . TYR A 1 106 ? -14.142 3.118 6.162 1.00 83.12 106 TYR A CA 1
ATOM 808 C C . TYR A 1 106 ? -13.586 3.924 4.987 1.00 83.12 106 TYR A C 1
ATOM 810 O O . TYR A 1 106 ? -14.012 3.771 3.844 1.00 83.12 106 TYR A O 1
ATOM 818 N N . THR A 1 107 ? -12.555 4.716 5.268 1.00 86.19 107 THR A N 1
ATOM 819 C CA . THR A 1 107 ? -11.678 5.322 4.258 1.00 86.19 107 THR A CA 1
ATOM 820 C C . THR A 1 107 ? -10.283 4.743 4.411 1.00 86.19 107 THR A C 1
ATOM 822 O O . THR A 1 107 ? -9.746 4.691 5.518 1.00 86.19 107 THR A O 1
ATOM 825 N N . PHE A 1 108 ? -9.695 4.312 3.302 1.00 84.31 108 PHE A N 1
ATOM 826 C CA . PHE A 1 108 ? -8.351 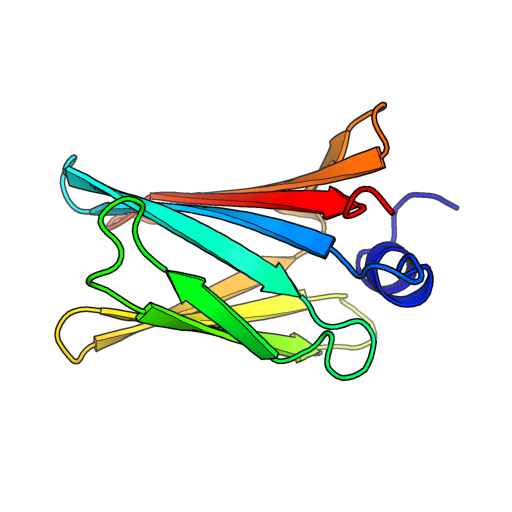3.769 3.253 1.00 84.31 108 PHE A CA 1
ATOM 827 C C . PHE A 1 108 ? -7.514 4.536 2.237 1.00 84.31 108 PHE A C 1
ATOM 829 O O . PHE A 1 108 ? -7.885 4.631 1.067 1.00 84.31 108 PHE A O 1
ATOM 836 N N . ASN A 1 109 ? -6.383 5.066 2.693 1.00 89.31 109 ASN A N 1
ATOM 837 C CA . ASN A 1 109 ? -5.429 5.764 1.840 1.00 89.31 109 ASN A CA 1
ATOM 838 C C . ASN A 1 109 ? -4.079 5.056 1.919 1.00 89.31 109 ASN A C 1
ATOM 840 O O . ASN A 1 109 ? -3.640 4.713 3.019 1.00 89.31 109 ASN A O 1
ATOM 844 N N . ILE A 1 110 ? -3.421 4.870 0.780 1.00 88.06 110 ILE A N 1
ATOM 845 C CA . ILE A 1 110 ? -2.060 4.340 0.676 1.00 88.06 110 ILE A CA 1
ATOM 846 C C . ILE A 1 110 ? -1.232 5.304 -0.163 1.00 88.06 110 ILE A C 1
ATOM 848 O O . ILE A 1 110 ? -1.693 5.787 -1.193 1.00 88.06 110 ILE A O 1
ATOM 852 N N . VAL A 1 111 ? 0.007 5.535 0.246 1.00 91.06 111 VAL A N 1
ATOM 853 C CA . VAL A 1 111 ? 1.022 6.201 -0.562 1.00 91.06 111 VAL A CA 1
ATOM 854 C C . VAL A 1 111 ? 2.228 5.278 -0.652 1.00 91.06 111 VAL A C 1
ATOM 856 O O . VAL A 1 111 ? 2.777 4.876 0.372 1.00 91.06 111 VAL A O 1
ATOM 859 N N . ILE A 1 112 ? 2.631 4.935 -1.871 1.00 88.62 112 ILE A N 1
ATOM 860 C CA . ILE A 1 112 ? 3.790 4.087 -2.151 1.00 88.62 112 ILE A CA 1
ATOM 861 C C . ILE A 1 112 ? 4.843 4.940 -2.851 1.00 88.62 112 ILE A C 1
ATOM 863 O O . ILE A 1 112 ? 4.576 5.547 -3.889 1.00 88.62 112 ILE A O 1
ATOM 867 N N . LYS A 1 113 ? 6.042 5.001 -2.276 1.00 90.25 113 LYS A N 1
ATOM 868 C CA . LYS A 1 113 ? 7.166 5.817 -2.751 1.00 90.25 113 LYS A CA 1
ATOM 869 C C . LYS A 1 113 ? 8.371 4.923 -2.982 1.00 90.25 113 LYS A C 1
ATOM 871 O O . LYS A 1 113 ? 8.552 3.935 -2.280 1.00 90.25 113 LYS A O 1
ATOM 876 N N . ALA A 1 114 ? 9.226 5.277 -3.934 1.00 85.06 114 ALA A N 1
ATOM 877 C CA . ALA A 1 114 ? 10.525 4.626 -4.050 1.00 85.06 114 ALA A CA 1
ATOM 878 C C . ALA A 1 114 ? 11.318 4.816 -2.746 1.00 85.06 114 ALA A C 1
ATOM 880 O O . ALA A 1 114 ? 11.470 5.950 -2.283 1.00 85.06 114 ALA A O 1
ATOM 881 N N . ALA A 1 115 ? 11.826 3.725 -2.167 1.00 80.38 115 ALA A N 1
ATOM 882 C CA . ALA A 1 115 ? 12.693 3.820 -1.001 1.00 80.38 115 ALA A CA 1
ATOM 883 C C . ALA A 1 115 ? 13.989 4.544 -1.390 1.00 80.38 115 ALA A C 1
ATOM 885 O O . ALA A 1 115 ? 14.557 4.311 -2.465 1.00 80.38 115 ALA A O 1
ATOM 886 N N . LYS A 1 116 ? 14.467 5.441 -0.524 1.00 66.31 116 LYS A N 1
ATOM 887 C CA . LYS A 1 116 ? 15.762 6.093 -0.741 1.00 66.31 116 LYS A CA 1
ATOM 888 C C . LYS A 1 116 ? 16.877 5.077 -0.486 1.00 66.31 116 LYS A C 1
ATOM 890 O O . LYS A 1 116 ? 16.939 4.500 0.595 1.00 66.31 116 LYS A O 1
ATOM 895 N N . ALA A 1 117 ? 17.722 4.866 -1.495 1.00 56.53 117 ALA A N 1
ATOM 896 C CA . ALA A 1 117 ? 18.937 4.057 -1.390 1.00 56.53 117 ALA A CA 1
ATOM 897 C C . ALA A 1 117 ? 19.999 4.716 -0.496 1.00 56.53 117 ALA A C 1
ATOM 899 O O . ALA A 1 117 ? 20.053 5.970 -0.467 1.00 56.53 117 ALA A O 1
#

Radius of gyration: 13.67 Å; chains: 1; bounding box: 39×24×39 Å

Sequence (117 aa):
MPGDLFAFFDTAPAGGFEIESSLCIDGQCNKYEGNINPDDIWTSYLTSPDGKTTKEVKASVVDFFKPAICFSMKDQGKDISLEVSLEDCEFAEDGSLHINKSSQDYTFNIVIKAAKA

Foldseek 3Di:
DPQAPVVLLVPADCQAKKKKKWKAFPNDIFIWIWGQHNVHNFWIWTAGPVRPDIWIFGFDQPDPVWRWTWTWTDDPNDIDIDIFTSVQWDQDPLRKIWGWDDDPGMTMIMIMGRDDD

Secondary structure (DSSP, 8-state):
----HHHHHHT--TT-EEEEEEEEETTEEEEEEEEE-TT-TTEEEEE-TTS--EEEEE--BS-TTTTEEEEEEEETTEEEEEEEEGGGEEE-TTS-EEEEEE-SSEEEEEEEEEPP-

pLDDT: mean 78.06, std 9.66, range [36.66, 91.06]